Protein AF-A0A967VJ97-F1 (afdb_monomer)

pLDDT: mean 91.56, std 7.64, range [58.31, 98.44]

Solvent-accessible surface area (backbone atoms only — not comparable to full-atom values): 4100 Å² total; per-residue (Å²): 130,90,88,69,71,69,84,60,50,47,76,46,71,46,98,88,67,52,76,43,82,44,59,81,90,50,73,89,40,33,70,59,52,51,60,48,52,64,71,54,52,63,69,59,37,23,72,74,66,79,38,99,50,76,74,82,54,82,80,75,51,103

Foldseek 3Di:
DDDDPCVQWDWDADPVRDIDTGHDDDLVCLVVVQVVLQPDDQVVVCVVPVDSDNGDDPVRSD

Structure (mmCIF, N/CA/C/O backbone):
data_AF-A0A967VJ97-F1
#
_entry.id   AF-A0A967VJ97-F1
#
loop_
_atom_site.group_PDB
_atom_site.id
_atom_site.type_symbol
_atom_site.label_atom_id
_atom_site.label_alt_id
_atom_site.label_comp_id
_atom_site.label_asym_id
_atom_site.label_entity_id
_atom_site.label_seq_id
_atom_site.pdbx_PDB_ins_code
_atom_site.Cartn_x
_atom_site.Cartn_y
_atom_site.Cartn_z
_atom_site.occupancy
_atom_site.B_iso_or_equiv
_atom_site.auth_seq_id
_atom_site.auth_comp_id
_atom_site.auth_asym_id
_atom_site.auth_atom_id
_atom_site.pdbx_PDB_model_num
ATOM 1 N N . MET A 1 1 ? 10.593 8.596 -13.831 1.00 58.31 1 MET A N 1
ATOM 2 C CA . MET A 1 1 ? 10.274 7.194 -13.483 1.00 58.31 1 MET A CA 1
ATOM 3 C C . MET A 1 1 ? 11.433 6.682 -12.658 1.00 58.31 1 MET A C 1
ATOM 5 O O . MET A 1 1 ? 12.558 6.922 -13.069 1.00 58.31 1 MET A O 1
ATOM 9 N N . ALA A 1 2 ? 11.184 6.096 -11.486 1.00 61.53 2 ALA A N 1
ATOM 10 C CA . ALA A 1 2 ? 12.256 5.447 -10.736 1.00 61.53 2 ALA A CA 1
ATOM 11 C C . ALA A 1 2 ? 12.788 4.279 -11.578 1.00 61.53 2 ALA A C 1
ATOM 13 O O . ALA A 1 2 ? 11.994 3.479 -12.071 1.00 61.53 2 ALA A O 1
ATO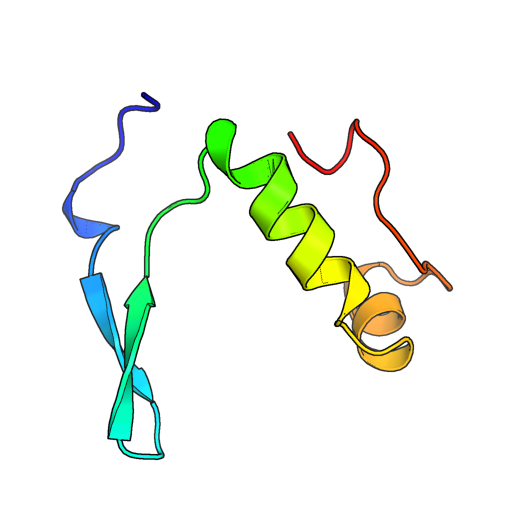M 14 N N . GLU A 1 3 ? 14.097 4.240 -11.804 1.00 85.62 3 GLU A N 1
ATOM 15 C CA . GLU A 1 3 ? 14.754 3.186 -12.571 1.00 85.62 3 GLU A CA 1
ATOM 16 C C . GLU A 1 3 ? 15.016 2.004 -11.631 1.00 85.62 3 GLU A C 1
ATOM 18 O O . GLU A 1 3 ? 15.684 2.153 -10.609 1.00 85.62 3 GLU A O 1
ATOM 23 N N . TYR A 1 4 ? 14.424 0.849 -11.933 1.00 87.50 4 TYR A N 1
ATOM 24 C CA . TYR A 1 4 ? 14.611 -0.393 -11.187 1.00 87.50 4 TYR A CA 1
ATOM 25 C C . TYR A 1 4 ? 14.790 -1.564 -12.164 1.00 87.50 4 TYR A 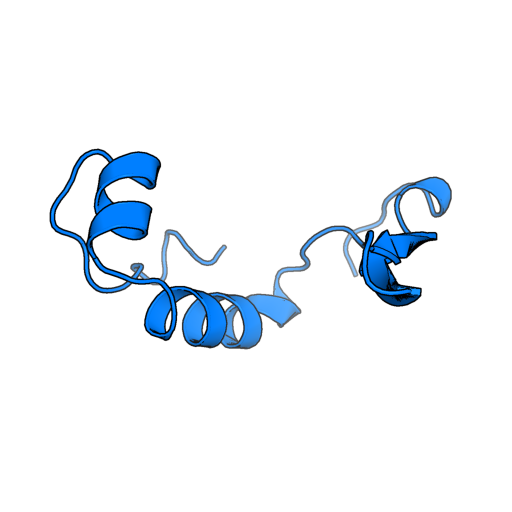C 1
ATOM 27 O O . TYR A 1 4 ? 14.329 -1.470 -13.306 1.00 87.50 4 TYR A O 1
ATOM 35 N N . PRO A 1 5 ? 15.443 -2.667 -11.747 1.00 93.62 5 PRO A N 1
ATOM 36 C CA . PRO A 1 5 ? 15.576 -3.861 -12.577 1.00 93.62 5 PRO A CA 1
ATOM 37 C C . PRO A 1 5 ? 14.210 -4.403 -13.009 1.00 93.62 5 PRO A C 1
ATOM 39 O O . PRO A 1 5 ? 13.355 -4.673 -12.167 1.00 93.62 5 PRO A O 1
ATOM 42 N N . SER A 1 6 ? 13.999 -4.594 -14.313 1.00 89.75 6 SER A N 1
ATOM 43 C CA . SER A 1 6 ? 12.706 -5.030 -14.866 1.00 89.75 6 SER A CA 1
ATOM 44 C C . SER A 1 6 ? 12.218 -6.373 -14.315 1.00 89.75 6 SER A C 1
ATOM 46 O O . SER A 1 6 ? 11.021 -6.621 -14.294 1.00 89.75 6 SER A O 1
ATOM 48 N N . GLU A 1 7 ? 13.122 -7.214 -13.815 1.00 92.56 7 GLU A N 1
ATOM 49 C CA . GLU A 1 7 ? 12.809 -8.488 -13.157 1.00 92.56 7 GLU A CA 1
ATOM 50 C C . GLU A 1 7 ? 11.979 -8.357 -11.866 1.00 92.56 7 GLU A C 1
ATOM 52 O O . GLU A 1 7 ? 11.401 -9.340 -11.411 1.00 92.56 7 GLU A O 1
ATOM 57 N N . PHE A 1 8 ? 11.872 -7.159 -11.278 1.00 94.38 8 PHE A N 1
ATOM 58 C CA . PHE A 1 8 ? 10.980 -6.907 -10.137 1.00 94.38 8 PHE A CA 1
ATOM 59 C C . PHE A 1 8 ? 9.514 -6.711 -10.536 1.00 94.38 8 PHE A C 1
ATOM 61 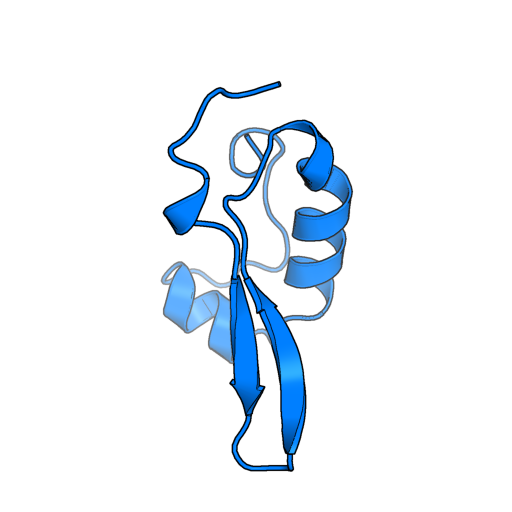O O . PHE A 1 8 ? 8.661 -6.553 -9.661 1.00 94.38 8 PHE A O 1
ATOM 68 N N . GLU A 1 9 ? 9.218 -6.714 -11.833 1.00 96.50 9 GLU A N 1
ATOM 69 C CA . GLU A 1 9 ? 7.873 -6.618 -12.381 1.00 96.50 9 GLU A CA 1
ATOM 70 C C . GLU A 1 9 ? 7.466 -7.959 -13.000 1.00 96.50 9 GLU A C 1
ATOM 72 O O . GLU A 1 9 ? 8.067 -8.419 -13.971 1.00 96.50 9 GLU A O 1
ATOM 77 N N . PHE A 1 10 ? 6.471 -8.617 -12.407 1.00 96.75 10 PHE A N 1
ATOM 78 C CA . PHE A 1 10 ? 6.049 -9.959 -12.806 1.00 96.75 10 PHE A CA 1
ATOM 79 C C . PHE A 1 10 ? 4.606 -10.256 -12.394 1.00 96.75 10 PHE A C 1
ATOM 81 O O . PHE A 1 10 ? 4.073 -9.675 -11.450 1.00 96.75 10 PHE A O 1
ATOM 88 N N . ASP A 1 11 ? 3.985 -11.214 -13.078 1.00 98.19 11 ASP A N 1
ATOM 89 C CA . ASP A 1 11 ? 2.666 -11.718 -12.711 1.00 98.19 11 ASP A CA 1
ATOM 90 C C . ASP A 1 11 ? 2.788 -12.927 -11.776 1.00 98.19 11 ASP A C 1
ATOM 92 O O . ASP A 1 11 ? 3.622 -13.814 -11.969 1.00 98.19 11 ASP A O 1
ATOM 96 N N . ALA A 1 12 ? 1.931 -12.975 -10.760 1.00 97.62 12 ALA A N 1
ATOM 97 C CA . ALA A 1 12 ? 1.814 -14.082 -9.823 1.00 97.62 12 ALA A CA 1
ATOM 98 C C . ALA A 1 12 ? 0.381 -14.619 -9.818 1.00 97.62 12 ALA A C 1
ATOM 100 O O . ALA A 1 12 ? -0.582 -13.865 -9.939 1.00 97.62 12 ALA A O 1
ATOM 101 N N . MET A 1 13 ? 0.232 -15.930 -9.647 1.00 98.38 13 MET A N 1
ATOM 102 C CA . MET A 1 13 ? -1.075 -16.568 -9.511 1.00 98.38 13 MET A CA 1
ATOM 103 C C . MET A 1 13 ? -1.372 -16.821 -8.032 1.00 98.38 13 MET A C 1
ATOM 105 O O . MET A 1 13 ? -0.572 -17.439 -7.327 1.00 98.38 13 MET A O 1
ATOM 109 N N . LEU A 1 14 ? -2.518 -16.335 -7.563 1.00 98.25 14 LEU A N 1
ATOM 110 C CA . LEU A 1 14 ? -3.036 -16.620 -6.230 1.00 98.25 14 LEU A CA 1
ATOM 111 C C . LEU A 1 14 ? -3.593 -18.047 -6.158 1.00 98.25 14 LEU A C 1
ATOM 113 O O . LEU A 1 14 ? -3.831 -18.706 -7.169 1.00 98.25 14 LEU A O 1
ATOM 117 N N . THR A 1 15 ? -3.835 -18.532 -4.942 1.00 98.12 15 THR A N 1
ATOM 118 C CA . THR A 1 15 ? -4.344 -19.893 -4.704 1.00 98.12 15 THR A CA 1
ATOM 119 C C . THR A 1 15 ? -5.747 -20.137 -5.262 1.00 98.12 15 THR A C 1
ATOM 121 O O . THR A 1 15 ? -6.116 -21.289 -5.472 1.00 98.12 15 THR A O 1
ATOM 124 N N . ASP A 1 16 ? -6.519 -19.080 -5.514 1.00 97.94 16 ASP A N 1
ATOM 125 C CA . ASP A 1 16 ? -7.840 -19.136 -6.149 1.00 97.94 16 ASP A CA 1
ATOM 126 C C . ASP A 1 16 ?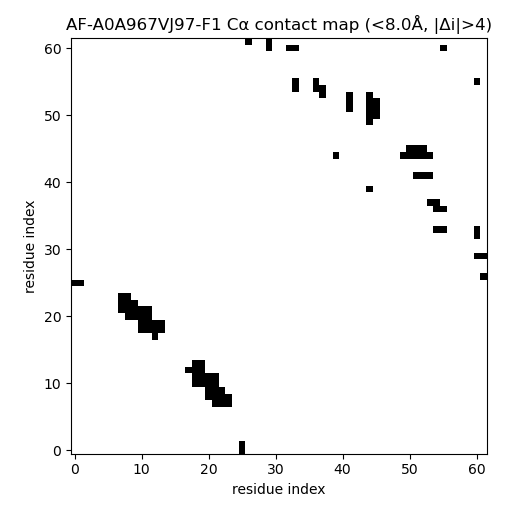 -7.784 -19.052 -7.688 1.00 97.94 16 ASP A C 1
ATOM 128 O O . ASP A 1 16 ? -8.823 -19.051 -8.346 1.00 97.94 16 ASP A O 1
ATOM 132 N N . GLY A 1 17 ? -6.579 -19.000 -8.268 1.00 97.88 17 GLY A N 1
ATOM 133 C CA . GLY A 1 17 ? -6.354 -18.864 -9.706 1.00 97.88 17 GLY A CA 1
ATOM 134 C C . GLY A 1 17 ? -6.369 -17.421 -10.217 1.00 97.88 17 GLY A C 1
ATOM 1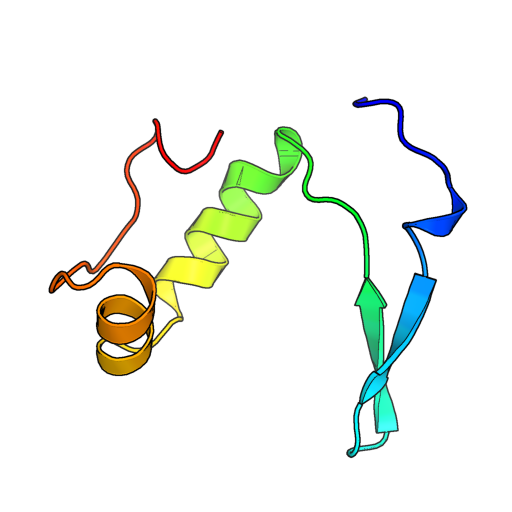35 O O . GLY A 1 17 ? -6.123 -17.204 -11.403 1.00 97.88 17 GLY A O 1
ATOM 136 N N . THR A 1 18 ? -6.616 -16.424 -9.360 1.00 98.44 18 THR A N 1
ATOM 137 C CA . THR A 1 18 ? -6.541 -15.009 -9.745 1.00 98.44 18 THR A CA 1
ATOM 138 C C . THR A 1 18 ? -5.101 -14.632 -10.079 1.00 98.44 18 THR A C 1
ATOM 140 O O . THR A 1 18 ? -4.191 -14.865 -9.284 1.00 98.44 18 THR A O 1
ATOM 143 N N . VAL A 1 19 ? -4.887 -14.006 -11.236 1.00 98.38 19 VAL A N 1
ATOM 144 C CA . VAL A 1 19 ? -3.582 -13.443 -11.604 1.00 98.38 19 VAL A CA 1
ATOM 145 C C . VAL A 1 19 ? -3.475 -12.024 -11.055 1.00 98.38 19 VAL A C 1
ATOM 147 O O . VAL A 1 19 ? -4.370 -11.203 -11.257 1.00 98.38 19 VAL A O 1
ATOM 150 N N . VAL A 1 20 ? -2.376 -11.735 -10.364 1.00 98.06 20 VAL A N 1
ATOM 151 C CA . VAL A 1 20 ? -2.036 -10.404 -9.860 1.00 98.06 20 VAL A CA 1
ATOM 152 C C . VAL A 1 20 ? -0.719 -9.942 -10.456 1.00 98.06 20 VAL A C 1
ATOM 154 O O . VAL A 1 20 ? 0.212 -10.725 -10.613 1.00 98.06 20 VAL A O 1
ATOM 157 N N . HIS A 1 21 ? -0.641 -8.650 -10.747 1.00 97.50 21 HIS A N 1
ATOM 158 C CA . HIS A 1 21 ? 0.572 -8.022 -11.240 1.00 97.50 21 HIS A CA 1
ATOM 159 C C . HIS A 1 21 ? 1.362 -7.420 -10.074 1.00 97.50 21 HIS A C 1
ATOM 161 O O . HIS A 1 21 ? 0.848 -6.563 -9.346 1.00 97.50 21 HIS A O 1
ATOM 167 N N . VAL A 1 22 ? 2.600 -7.870 -9.886 1.00 96.69 22 VAL A N 1
ATOM 168 C CA . VAL A 1 22 ? 3.513 -7.406 -8.839 1.00 96.69 22 VAL A CA 1
ATOM 169 C C . VAL A 1 22 ? 4.550 -6.489 -9.468 1.00 96.69 22 VAL A C 1
ATOM 171 O O . VAL A 1 22 ? 5.197 -6.851 -10.444 1.00 96.69 22 VAL A O 1
ATOM 174 N N . ARG A 1 23 ? 4.716 -5.297 -8.893 1.00 95.81 23 ARG A N 1
ATOM 175 C CA . ARG A 1 23 ? 5.718 -4.314 -9.315 1.00 95.81 23 ARG A CA 1
ATOM 176 C C . ARG A 1 23 ? 6.159 -3.440 -8.140 1.00 95.81 23 ARG A C 1
ATOM 178 O O . ARG A 1 23 ? 5.384 -3.282 -7.190 1.00 95.81 23 ARG A O 1
ATOM 185 N N . PRO A 1 24 ? 7.337 -2.800 -8.206 1.00 94.75 24 PRO A N 1
ATOM 186 C CA . PRO A 1 24 ? 7.722 -1.775 -7.244 1.00 94.75 24 PRO A CA 1
ATOM 187 C C . PRO A 1 24 ? 6.705 -0.625 -7.171 1.00 94.75 24 PRO A C 1
ATOM 189 O O . PRO A 1 24 ? 6.158 -0.185 -8.192 1.00 94.75 24 PRO A O 1
ATOM 192 N N . ILE A 1 25 ? 6.475 -0.130 -5.950 1.00 92.38 25 ILE A N 1
ATOM 193 C CA . ILE A 1 25 ? 5.674 1.073 -5.690 1.00 92.38 25 ILE A CA 1
ATOM 194 C C . ILE A 1 25 ? 6.445 2.287 -6.219 1.00 92.38 25 ILE A C 1
ATOM 196 O O . ILE A 1 25 ? 7.656 2.404 -6.025 1.00 92.38 25 ILE A O 1
ATOM 200 N N . ARG A 1 26 ? 5.751 3.179 -6.927 1.00 91.00 26 ARG A N 1
ATOM 201 C CA . ARG A 1 26 ? 6.305 4.406 -7.510 1.00 91.00 26 ARG A CA 1
ATOM 202 C C . ARG A 1 26 ? 5.691 5.622 -6.804 1.00 91.00 26 ARG A C 1
ATOM 204 O O . ARG A 1 26 ? 4.531 5.547 -6.415 1.00 91.00 26 ARG A O 1
ATOM 211 N N . PRO A 1 27 ? 6.365 6.788 -6.762 1.00 89.81 27 PRO A N 1
ATOM 212 C CA . PRO A 1 27 ? 5.790 7.998 -6.156 1.00 89.81 27 PRO A CA 1
ATOM 213 C C . PRO A 1 27 ? 4.439 8.432 -6.756 1.00 89.81 27 PRO A C 1
ATOM 215 O O . PRO A 1 27 ? 3.612 9.043 -6.089 1.00 89.81 27 PRO A O 1
ATOM 218 N N . SER A 1 28 ? 4.177 8.093 -8.023 1.00 91.81 28 SER A N 1
ATOM 219 C CA . SER A 1 28 ? 2.886 8.336 -8.684 1.00 91.81 28 SER A CA 1
ATOM 220 C C . SER A 1 28 ? 1.729 7.494 -8.131 1.00 91.81 28 SER A C 1
ATOM 222 O O . SER A 1 28 ? 0.578 7.762 -8.463 1.00 91.81 28 SER A O 1
ATOM 224 N N . ASP A 1 29 ? 2.019 6.469 -7.329 1.00 93.44 29 ASP A N 1
ATOM 225 C CA . ASP A 1 29 ? 1.032 5.557 -6.753 1.00 93.44 29 ASP A CA 1
ATOM 226 C C . ASP A 1 29 ? 0.477 6.041 -5.408 1.00 93.44 29 ASP A C 1
ATOM 228 O O . ASP A 1 29 ? -0.383 5.361 -4.857 1.00 93.44 29 ASP A O 1
ATOM 232 N N . ALA A 1 30 ? 0.906 7.199 -4.890 1.00 92.50 30 ALA A N 1
ATOM 233 C CA . ALA A 1 30 ? 0.500 7.700 -3.571 1.00 92.50 30 ALA A CA 1
ATOM 234 C C . ALA A 1 30 ? -1.030 7.681 -3.361 1.00 92.50 30 ALA A C 1
ATOM 236 O O . ALA A 1 30 ? -1.518 7.219 -2.333 1.00 92.50 30 ALA A O 1
ATOM 237 N N . GLU A 1 31 ? -1.806 8.086 -4.372 1.00 93.69 31 GLU A N 1
ATOM 238 C CA . GLU A 1 31 ? -3.276 8.031 -4.329 1.00 93.69 31 GLU A CA 1
ATOM 239 C C . GLU A 1 31 ? -3.818 6.587 -4.338 1.00 93.69 31 GLU A C 1
ATOM 241 O O . GLU A 1 31 ? -4.839 6.276 -3.721 1.00 93.69 31 GLU A O 1
ATOM 246 N N . LEU A 1 32 ? -3.154 5.662 -5.039 1.00 94.62 32 LEU A N 1
ATOM 247 C CA . LEU A 1 32 ? -3.531 4.245 -5.025 1.00 94.62 32 LEU A CA 1
ATOM 248 C C . LEU A 1 32 ? -3.263 3.620 -3.654 1.00 94.62 32 LEU A C 1
ATOM 250 O O . LEU A 1 32 ? -4.121 2.899 -3.142 1.00 94.62 32 LEU A O 1
ATOM 254 N N . GLU A 1 33 ? -2.108 3.918 -3.059 1.00 93.19 33 GLU A N 1
ATOM 255 C CA . GLU A 1 33 ? -1.732 3.444 -1.729 1.00 93.19 33 GLU A CA 1
ATOM 256 C C . GLU A 1 33 ? -2.661 4.006 -0.651 1.00 93.19 33 GLU A C 1
ATOM 258 O O . GLU A 1 33 ? -3.164 3.250 0.183 1.00 93.19 33 GLU A O 1
ATOM 263 N N . HIS A 1 34 ? -2.978 5.302 -0.714 1.00 93.25 34 HIS A N 1
ATOM 264 C CA . HIS A 1 34 ? -3.899 5.935 0.228 1.00 93.25 34 HIS A CA 1
ATOM 265 C C . HIS A 1 34 ? -5.275 5.261 0.202 1.00 93.25 34 HIS A C 1
ATOM 267 O O . HIS A 1 34 ? -5.772 4.792 1.230 1.00 93.25 34 HIS A O 1
ATOM 273 N N . ARG A 1 35 ? -5.852 5.078 -0.994 1.00 94.75 35 ARG A N 1
ATOM 274 C CA . ARG A 1 35 ? -7.134 4.368 -1.159 1.00 94.75 35 ARG A CA 1
ATOM 275 C C . ARG A 1 35 ? -7.078 2.908 -0.716 1.00 94.75 35 ARG A C 1
ATOM 277 O O . ARG A 1 35 ? -8.104 2.380 -0.280 1.00 94.75 35 ARG A O 1
ATOM 284 N N . PHE A 1 36 ? -5.929 2.245 -0.838 1.00 93.88 36 PHE A N 1
ATOM 285 C CA . PHE A 1 36 ? -5.738 0.890 -0.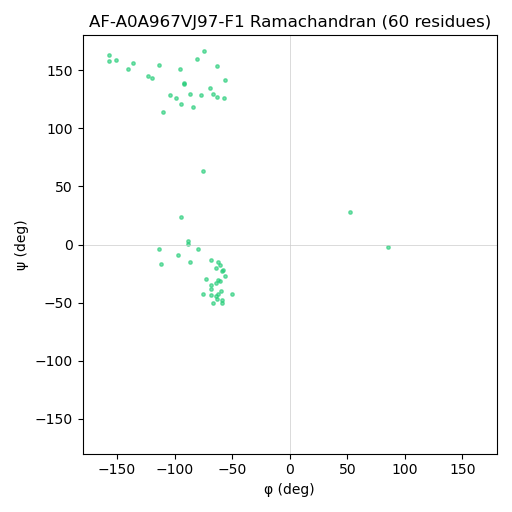327 1.00 93.88 36 PHE A CA 1
ATOM 286 C C . PHE A 1 36 ? -5.801 0.869 1.203 1.00 93.88 36 PHE A C 1
ATOM 288 O O . PHE A 1 36 ? -6.587 0.102 1.759 1.00 93.88 36 PHE A O 1
ATOM 295 N N . ILE A 1 37 ? -5.050 1.741 1.883 1.00 93.00 37 ILE A N 1
ATOM 296 C CA . ILE A 1 37 ? -5.009 1.796 3.352 1.00 93.00 37 ILE A CA 1
ATOM 297 C C . ILE A 1 37 ? -6.387 2.078 3.951 1.00 93.00 37 ILE A C 1
ATOM 299 O O . ILE A 1 37 ? -6.774 1.413 4.911 1.00 93.00 37 ILE A O 1
ATOM 303 N N . LEU A 1 38 ? -7.173 2.969 3.342 1.00 93.06 38 LEU A N 1
ATOM 304 C CA . LEU A 1 38 ? -8.538 3.271 3.795 1.00 93.06 38 LEU A CA 1
ATOM 305 C C . LEU A 1 38 ? -9.486 2.057 3.771 1.00 93.06 38 LEU A C 1
ATOM 307 O O . LEU A 1 38 ? -10.535 2.076 4.414 1.00 93.06 38 LEU A O 1
ATOM 311 N N . ARG A 1 39 ? -9.138 0.992 3.038 1.00 94.31 39 ARG A N 1
ATOM 312 C CA . ARG A 1 39 ? -9.900 -0.267 2.974 1.00 94.31 39 ARG A CA 1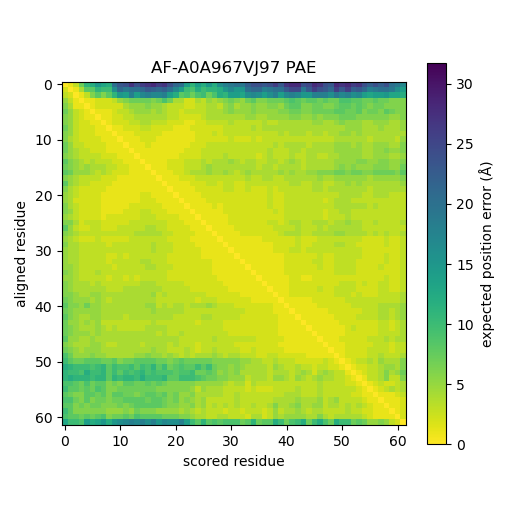
ATOM 313 C C . ARG A 1 39 ? -9.352 -1.347 3.907 1.00 94.31 39 ARG A C 1
ATOM 315 O O . ARG A 1 39 ? -9.987 -2.390 4.066 1.00 94.31 39 ARG A O 1
ATOM 322 N N . VAL A 1 40 ? -8.191 -1.127 4.522 1.00 94.00 40 VAL A N 1
ATOM 323 C CA . VAL A 1 40 ? -7.582 -2.071 5.460 1.00 94.00 40 VAL A CA 1
ATOM 324 C C . VAL A 1 40 ? -8.305 -1.989 6.804 1.00 94.00 40 VAL A C 1
ATOM 326 O O . VAL A 1 40 ? -8.479 -0.923 7.389 1.00 94.00 40 VAL A O 1
ATOM 329 N N . GLY A 1 41 ? -8.722 -3.143 7.327 1.00 94.31 41 GLY A N 1
ATOM 330 C CA . GLY A 1 41 ? -9.414 -3.210 8.611 1.00 94.31 41 GLY A CA 1
ATOM 331 C C . GLY A 1 41 ? -8.545 -2.738 9.792 1.00 94.31 41 GLY A C 1
ATOM 332 O O . GLY A 1 41 ? -7.320 -2.897 9.773 1.00 94.31 41 GLY A O 1
ATOM 333 N N . PRO A 1 42 ? -9.161 -2.243 10.884 1.00 92.88 42 PRO A N 1
ATOM 334 C CA . PRO A 1 42 ? -8.443 -1.656 12.021 1.00 92.88 42 PRO A CA 1
ATOM 335 C C . PRO A 1 42 ? -7.484 -2.636 12.711 1.00 92.88 42 PRO A C 1
ATOM 337 O O . PRO A 1 42 ? -6.432 -2.228 13.198 1.00 92.88 42 PRO A O 1
ATOM 340 N N . ARG A 1 43 ? -7.803 -3.940 12.720 1.00 94.94 43 ARG A N 1
ATOM 341 C CA . ARG A 1 43 ? -6.910 -4.981 13.257 1.00 94.94 43 ARG A CA 1
ATOM 342 C C . ARG A 1 43 ? -5.606 -5.072 12.462 1.00 94.94 43 ARG A C 1
ATOM 344 O O . ARG A 1 43 ? -4.540 -5.114 13.066 1.00 94.94 43 ARG A O 1
ATOM 351 N N . SER A 1 44 ? -5.689 -5.095 11.135 1.00 95.19 44 SER A N 1
ATOM 352 C CA . SER A 1 44 ? -4.516 -5.177 10.260 1.00 95.19 44 SER A CA 1
ATOM 353 C C . SER A 1 44 ? -3.687 -3.892 10.319 1.00 95.19 44 SER A C 1
ATOM 355 O O . SER A 1 44 ? -2.463 -3.963 10.377 1.00 95.19 44 SER A O 1
ATOM 357 N N . MET A 1 45 ? -4.342 -2.727 10.404 1.00 94.19 45 MET A N 1
ATOM 358 C CA . MET A 1 45 ? -3.663 -1.447 10.647 1.00 94.19 45 MET A CA 1
ATOM 359 C C . MET A 1 45 ? -2.877 -1.460 11.960 1.00 94.19 45 MET A C 1
ATOM 361 O O . MET A 1 45 ? -1.698 -1.109 11.979 1.00 94.1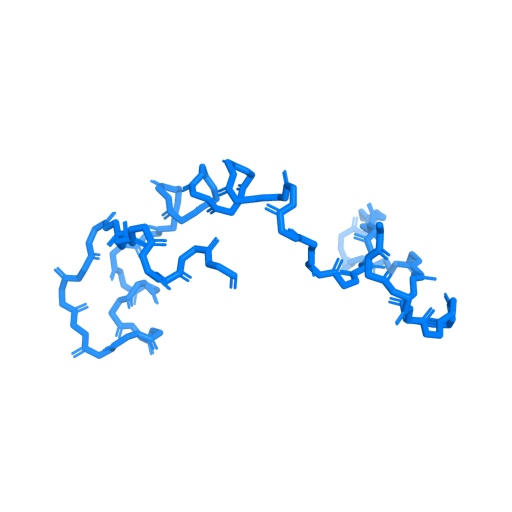9 45 MET A O 1
ATOM 365 N N . TYR A 1 46 ? -3.499 -1.930 13.044 1.00 93.88 46 TYR A N 1
ATOM 366 C CA . TYR A 1 46 ? -2.822 -2.056 14.331 1.00 93.88 46 TYR A CA 1
ATOM 367 C C . TYR A 1 46 ? -1.641 -3.028 14.270 1.00 93.88 46 TYR A C 1
ATOM 369 O O . TYR A 1 46 ? -0.579 -2.721 14.792 1.00 93.88 46 TYR A O 1
ATOM 377 N N . GLN A 1 47 ? -1.784 -4.175 13.603 1.00 95.25 47 GLN A N 1
ATOM 378 C CA . GLN A 1 47 ? -0.683 -5.134 13.454 1.00 95.25 47 GLN A CA 1
ATOM 379 C C . GLN A 1 47 ? 0.490 -4.573 12.642 1.00 95.25 47 GLN A C 1
ATOM 381 O O . GLN A 1 47 ? 1.633 -4.917 12.923 1.00 95.25 47 GLN A O 1
ATOM 386 N N . ARG A 1 48 ? 0.217 -3.712 11.654 1.00 92.50 48 ARG A N 1
ATOM 387 C CA . ARG A 1 48 ? 1.255 -3.096 10.821 1.00 92.50 48 ARG A CA 1
ATOM 388 C C . ARG A 1 48 ? 2.006 -1.980 11.547 1.00 92.50 48 ARG A C 1
ATOM 390 O O . ARG A 1 48 ? 3.221 -1.895 11.418 1.00 92.50 48 ARG A O 1
ATOM 397 N N . PHE A 1 49 ? 1.293 -1.125 12.279 1.00 93.00 49 PHE A N 1
ATOM 398 C CA . PHE A 1 49 ? 1.857 0.120 12.822 1.00 93.00 49 PHE A CA 1
ATOM 399 C C . PHE A 1 49 ? 1.950 0.159 14.351 1.00 93.00 49 PHE A C 1
ATOM 401 O O . PHE A 1 49 ? 2.433 1.143 14.904 1.00 93.00 49 PHE A O 1
ATOM 408 N N . PHE A 1 50 ? 1.459 -0.872 15.045 1.00 94.44 50 PHE A N 1
ATOM 409 C CA . PHE A 1 50 ? 1.347 -0.944 16.509 1.00 94.44 50 PHE A CA 1
ATOM 410 C C . PHE A 1 50 ? 0.624 0.258 17.138 1.00 94.44 50 PHE A C 1
ATOM 412 O O . PHE A 1 50 ? 0.847 0.618 18.292 1.00 94.44 50 PHE A O 1
ATOM 419 N N . GLN A 1 51 ? -0.271 0.881 16.369 1.00 89.69 51 GLN A N 1
ATOM 420 C CA . GLN A 1 51 ? -1.046 2.059 16.748 1.00 89.69 51 GLN A CA 1
ATOM 421 C C . GLN A 1 51 ? -2.474 1.937 16.217 1.00 89.69 51 GLN A C 1
ATOM 423 O O . GLN A 1 51 ? -2.716 1.314 15.182 1.00 89.69 51 GLN A O 1
ATOM 428 N N . ALA A 1 52 ? -3.437 2.552 16.910 1.00 88.38 52 ALA A N 1
ATOM 429 C CA . ALA A 1 52 ? -4.833 2.620 16.473 1.00 88.38 52 ALA A CA 1
ATOM 430 C C . ALA A 1 52 ? -5.009 3.646 15.335 1.00 88.38 52 ALA A C 1
ATOM 432 O O . ALA A 1 52 ? -5.681 4.667 15.483 1.00 88.38 52 ALA A O 1
ATOM 433 N N . LYS A 1 53 ? -4.357 3.380 14.202 1.00 85.75 53 LYS A N 1
ATOM 434 C CA . LYS A 1 53 ? -4.285 4.258 13.037 1.00 85.75 53 LYS A CA 1
ATOM 435 C C . LYS A 1 53 ? -5.412 3.950 12.050 1.00 85.75 53 LYS A C 1
ATOM 437 O O . LYS A 1 53 ? -5.734 2.786 11.820 1.00 85.75 53 LYS A O 1
ATOM 442 N N . ARG A 1 54 ? -6.022 4.998 11.486 1.00 83.88 54 ARG A N 1
ATOM 443 C CA . ARG A 1 54 ? -7.108 4.896 10.490 1.00 83.88 54 ARG A CA 1
ATOM 444 C C . ARG A 1 54 ? -6.711 5.378 9.096 1.00 83.88 54 ARG A C 1
ATOM 446 O O . ARG A 1 54 ? -7.416 5.066 8.149 1.00 83.88 54 ARG A O 1
ATOM 453 N N . ASP A 1 55 ? -5.617 6.125 8.994 1.00 89.00 55 ASP A N 1
ATOM 454 C CA . ASP A 1 55 ? -5.127 6.703 7.746 1.00 89.00 55 ASP A CA 1
ATOM 455 C C . ASP A 1 55 ? -3.621 7.004 7.843 1.00 89.00 55 ASP A C 1
ATOM 457 O O . ASP A 1 55 ? -3.109 7.051 8.963 1.00 89.00 55 ASP A O 1
ATOM 461 N N . LEU A 1 56 ? -2.926 7.202 6.719 1.00 87.00 56 LEU A N 1
ATOM 462 C CA . LEU A 1 56 ? -1.518 7.615 6.641 1.00 87.00 56 LEU A CA 1
ATOM 463 C C . LEU A 1 56 ? -1.373 9.132 6.473 1.00 87.00 56 LEU A C 1
ATOM 465 O O . LEU A 1 56 ? -2.239 9.793 5.903 1.00 87.00 56 LEU A O 1
ATOM 469 N N . THR A 1 57 ? -0.268 9.693 6.963 1.00 88.81 57 THR A N 1
ATOM 470 C CA . THR A 1 57 ? 0.085 11.093 6.696 1.00 88.81 57 THR A CA 1
ATOM 471 C C . THR A 1 57 ? 0.738 11.231 5.313 1.00 88.81 57 THR A C 1
ATOM 473 O O . THR A 1 57 ? 1.278 10.256 4.783 1.00 88.81 57 THR A O 1
ATOM 476 N N . PRO A 1 58 ? 0.757 12.438 4.718 1.00 86.00 58 PRO A N 1
ATOM 477 C CA . PRO A 1 58 ? 1.449 12.678 3.449 1.00 86.00 58 PRO A CA 1
ATOM 478 C C . PRO A 1 58 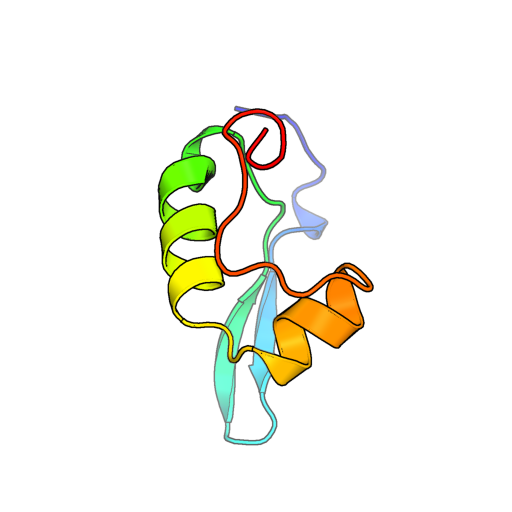? 2.950 12.353 3.472 1.00 86.00 58 PRO A C 1
ATOM 480 O O . PRO A 1 58 ? 3.557 12.161 2.424 1.00 86.00 58 PRO A O 1
ATOM 483 N N . GLU A 1 59 ? 3.579 12.334 4.647 1.00 87.62 59 GLU A N 1
ATOM 484 C CA . GLU A 1 59 ? 4.974 11.925 4.833 1.00 87.62 59 GLU A CA 1
ATOM 485 C C . GLU A 1 59 ? 5.169 10.415 4.691 1.00 87.62 59 GLU A C 1
ATOM 487 O O . GLU A 1 59 ? 6.240 9.987 4.273 1.00 87.62 59 GLU A O 1
ATOM 492 N N . GLU A 1 60 ? 4.152 9.624 5.030 1.00 87.31 60 GLU A N 1
ATOM 493 C CA . GLU A 1 60 ? 4.191 8.160 4.993 1.00 87.31 60 GLU A CA 1
ATOM 494 C C . GLU A 1 60 ? 3.820 7.580 3.619 1.00 87.31 60 GLU A C 1
ATOM 496 O O . GLU A 1 60 ? 4.085 6.409 3.380 1.00 87.31 60 GLU A O 1
ATOM 501 N N . LEU A 1 61 ? 3.230 8.387 2.728 1.00 83.50 61 LEU A N 1
ATOM 502 C CA . LEU A 1 61 ? 2.826 8.023 1.358 1.00 83.50 61 LEU A CA 1
ATOM 503 C C . LEU A 1 61 ? 3.896 8.367 0.293 1.00 83.50 61 LEU A C 1
ATOM 505 O O . LEU A 1 61 ? 3.552 8.629 -0.861 1.00 83.50 61 LEU A O 1
ATOM 509 N N . ARG A 1 62 ? 5.174 8.470 0.680 1.00 67.69 62 ARG A N 1
ATOM 510 C CA . ARG A 1 62 ? 6.266 8.988 -0.170 1.00 67.69 62 ARG A CA 1
ATOM 511 C C . ARG A 1 62 ? 7.125 7.907 -0.808 1.00 67.69 62 ARG A C 1
ATOM 513 O O . ARG A 1 62 ? 7.493 6.955 -0.088 1.00 67.69 62 ARG A O 1
#

Radius of gyration: 14.28 Å; Cα contacts (8 Å, |Δi|>4): 49; chains: 1; bounding box: 26×33×32 Å

Mean predicted aligned error: 4.14 Å

Sequence (62 aa):
MAEYPSEFEFDAMLTDGTVVHVRPIRPSDAELEHRFILRVGPRSMYQRFFQAKRDLTPEELR

Nearest PDB structures (foldseek):
  4nxy-assembly1_A  TM=9.823E-01  e=1.121E-03  Streptomyces lividans TK24
  4u5y-assembly1_A  TM=9.826E-01  e=1.287E-03  Streptomyces lividans TK24
  7aoi-assembly1_Af  TM=3.083E-01  e=9.148E-02  Trypanosoma brucei
  6hix-assembly1_Af  TM=3.469E-01  e=1.699E-01  Trypanosoma brucei brucei
  7am2-assembly1_Aa  TM=3.498E-01  e=3.877E-01  Leishmania tarentolae

Secondary structure (DSSP, 8-state):
-----GGG-EEEE-TTS-EEEE----GGGHHHHHHHHTTS-HHHHHHHHSS--SS--TTT--